Protein AF-A0A9N7YTJ3-F1 (afdb_monomer)

Nearest PDB structures (foldseek):
  5hy6-assembly1_A  TM=5.966E-01  e=3.364E+00  Spodoptera frugiperda
  4r03-assembly1_A  TM=5.836E-01  e=5.402E+00  Parabacteroides distasonis ATCC 8503
  7oyd-assembly1_t  TM=4.816E-01  e=3.364E+00  Oryctolagus cuniculus

InterPro domains:
  IPR052815 Programmed cell death 2-like regulator [PTHR46421] (5-137)

Mean predicted aligned error: 16.26 Å

Radius of gyration: 26.36 Å; Cα contacts (8 Å, |Δi|>4): 192; chains: 1; bounding box: 64×31×93 Å

Secondary structure (DSSP, 8-state):
---PPP-----S--SS---TTT----TT--EESS---PPTTPPP---B-TTT-PBPEEEEEEE-PPTT-SEEEEEEEEE-SSHHHHTSGGGEEEEEEEEE--TTS----------------TTTTTTTTT------------------------

Foldseek 3Di:
DDDDDPDFQDAQDDPDDDDCVVDPDALQDKDAHDAHHDDPPDDDDFDAQQPPRHTWTWGIKDFDDDPPDQKTKIKIKTFARPPVGRVDPSRIDIDIDIDGNDVPPDPPPPPPDPPDDDPDPPVVVPPCVPPPDPPPDDDDDDDDDDDPDDDDDD

pLDDT: mean 75.94, std 20.17, range [29.31, 97.69]

Structure (mmCIF, N/CA/C/O backbone):
data_AF-A0A9N7YTJ3-F1
#
_entry.id   AF-A0A9N7YTJ3-F1
#
loop_
_atom_site.group_PDB
_atom_site.id
_atom_site.type_symbol
_atom_site.label_atom_id
_atom_site.label_alt_id
_atom_site.label_comp_id
_atom_site.label_asym_id
_atom_site.label_entity_id
_atom_site.label_seq_id
_atom_site.pdbx_PDB_ins_code
_atom_site.Cartn_x
_atom_site.Cartn_y
_atom_site.Cartn_z
_atom_site.occupancy
_atom_site.B_iso_or_equiv
_atom_site.auth_seq_id
_atom_site.auth_comp_id
_atom_site.auth_asym_id
_atom_site.auth_atom_id
_atom_site.pdbx_PDB_model_num
ATOM 1 N N . MET A 1 1 ? -30.271 -9.635 26.686 1.00 44.81 1 MET A N 1
ATOM 2 C CA . MET A 1 1 ? -30.023 -8.608 25.654 1.00 44.81 1 MET A CA 1
ATOM 3 C C . MET A 1 1 ? -29.070 -9.209 24.641 1.00 44.81 1 MET A C 1
ATOM 5 O O . MET A 1 1 ? -28.019 -9.684 25.053 1.00 44.81 1 MET A O 1
ATOM 9 N N . ALA A 1 2 ? -29.457 -9.298 23.369 1.00 48.69 2 ALA A N 1
ATOM 10 C CA . ALA A 1 2 ? -28.556 -9.787 22.332 1.00 48.69 2 ALA A CA 1
ATOM 11 C C . ALA A 1 2 ? -27.466 -8.730 22.112 1.00 48.69 2 ALA A C 1
ATOM 13 O O . ALA A 1 2 ? -27.768 -7.604 21.727 1.00 48.69 2 ALA A O 1
ATOM 14 N N . SER A 1 3 ? -26.216 -9.070 22.428 1.00 59.47 3 SER A N 1
ATOM 15 C CA . SER A 1 3 ? -25.066 -8.249 22.057 1.00 59.47 3 SER A CA 1
ATOM 16 C C . SER A 1 3 ? -24.981 -8.255 20.535 1.00 59.47 3 SER A C 1
ATOM 18 O O . SER A 1 3 ? -24.718 -9.303 19.949 1.00 59.47 3 SER A O 1
ATOM 20 N N . SER A 1 4 ? -25.229 -7.118 19.885 1.00 67.88 4 SER A N 1
ATOM 21 C CA . SER A 1 4 ? -24.929 -6.968 18.462 1.00 67.88 4 SER A CA 1
ATOM 22 C C . SER A 1 4 ? -23.442 -7.249 18.252 1.00 67.88 4 SER A C 1
ATOM 24 O O . SER A 1 4 ? -22.611 -6.748 19.016 1.00 67.88 4 SER A O 1
ATOM 26 N N . ALA A 1 5 ? -23.103 -8.061 17.251 1.00 65.75 5 ALA A N 1
ATOM 27 C CA . ALA A 1 5 ? -21.712 -8.255 16.868 1.00 65.75 5 ALA A CA 1
ATOM 28 C C . ALA A 1 5 ? -21.092 -6.880 16.549 1.00 65.75 5 ALA A C 1
ATOM 30 O O . ALA A 1 5 ? -21.761 -6.052 15.924 1.00 65.75 5 ALA A O 1
ATOM 31 N N . PRO A 1 6 ? -19.865 -6.591 17.016 1.00 65.88 6 PRO A N 1
ATOM 32 C CA . PRO A 1 6 ? -19.213 -5.333 16.691 1.00 65.88 6 PRO A CA 1
ATOM 33 C C . PRO A 1 6 ? -19.042 -5.233 15.174 1.00 65.88 6 PRO A C 1
ATOM 35 O O . PRO A 1 6 ? -18.652 -6.203 14.529 1.00 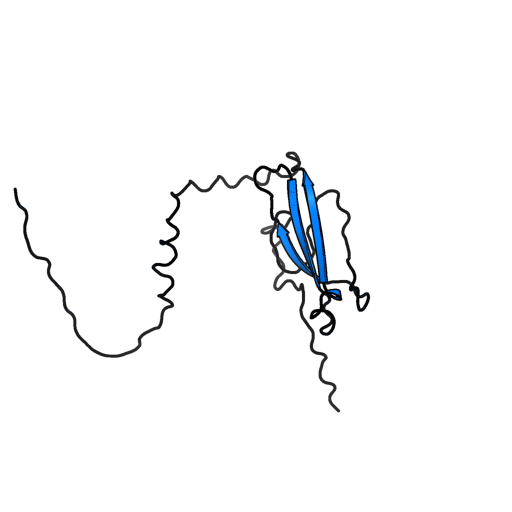65.88 6 PRO A O 1
ATOM 38 N N . ASP A 1 7 ? -19.338 -4.060 14.621 1.00 71.44 7 ASP A N 1
ATOM 39 C CA . ASP A 1 7 ? -19.188 -3.779 13.196 1.00 71.44 7 ASP A CA 1
ATOM 40 C C . ASP A 1 7 ? -17.697 -3.874 12.820 1.00 71.44 7 ASP A C 1
ATOM 42 O O . ASP A 1 7 ? -16.873 -3.057 13.254 1.00 71.44 7 ASP A O 1
ATOM 46 N N . VAL A 1 8 ? -17.320 -4.938 12.105 1.00 75.12 8 VAL A N 1
ATOM 47 C CA . VAL A 1 8 ? -15.922 -5.213 11.754 1.00 75.12 8 VAL A CA 1
ATOM 48 C C . VAL A 1 8 ? -15.585 -4.456 10.480 1.00 75.12 8 VAL A C 1
ATOM 50 O O . VAL A 1 8 ? -16.072 -4.759 9.397 1.00 75.12 8 VAL A O 1
ATOM 53 N N . THR A 1 9 ? -14.695 -3.476 10.598 1.00 81.19 9 THR A N 1
ATOM 54 C CA . THR A 1 9 ? -14.168 -2.751 9.443 1.00 81.19 9 THR A CA 1
ATOM 55 C C . THR A 1 9 ? -13.076 -3.586 8.768 1.00 81.19 9 THR A C 1
ATOM 57 O O . THR A 1 9 ? -11.987 -3.766 9.316 1.00 81.19 9 THR A O 1
ATOM 60 N N . LEU A 1 10 ? -13.375 -4.101 7.574 1.00 85.00 10 LEU A N 1
ATOM 61 C CA . LEU A 1 10 ? -12.452 -4.889 6.756 1.00 85.00 10 LEU A CA 1
ATOM 62 C C . LEU A 1 10 ? -11.520 -3.950 5.982 1.00 85.00 10 LEU A C 1
ATOM 64 O O . LEU A 1 10 ? -11.903 -3.354 4.981 1.00 85.00 10 LEU A O 1
ATOM 68 N N . VAL A 1 11 ? -10.293 -3.782 6.472 1.00 87.00 11 VAL A N 1
ATOM 69 C CA . VAL A 1 11 ? -9.277 -2.911 5.864 1.00 87.00 11 VAL A CA 1
ATOM 70 C C . VAL A 1 11 ? -8.010 -3.710 5.607 1.00 87.00 11 VAL A C 1
ATOM 72 O O . VAL A 1 11 ? -7.472 -4.343 6.517 1.00 87.00 11 VAL A O 1
ATOM 75 N N . GLY A 1 12 ? -7.515 -3.638 4.371 1.00 85.88 12 GLY A N 1
ATOM 76 C CA . GLY A 1 12 ? -6.277 -4.301 3.959 1.00 85.88 12 GLY A CA 1
ATOM 77 C C . GLY A 1 12 ? -6.388 -5.816 3.770 1.00 85.88 12 GLY A C 1
ATOM 78 O O . GLY A 1 12 ? -5.372 -6.504 3.700 1.00 85.88 12 GLY A O 1
ATOM 79 N N . VAL A 1 13 ? -7.610 -6.343 3.708 1.00 84.56 13 VAL A N 1
ATOM 80 C CA . VAL A 1 13 ? -7.868 -7.764 3.466 1.00 84.56 13 VAL A CA 1
ATOM 81 C C . VAL A 1 13 ? -7.631 -8.065 1.984 1.00 84.56 13 VAL A C 1
ATOM 83 O O . VAL A 1 13 ? -7.992 -7.261 1.129 1.00 84.56 13 VAL A O 1
ATOM 86 N N . CYS A 1 14 ? -6.987 -9.194 1.683 1.00 80.69 14 CYS A N 1
ATOM 87 C CA . CYS A 1 14 ? -6.971 -9.733 0.325 1.00 80.69 14 CYS A CA 1
ATOM 88 C C . CYS A 1 14 ? -8.264 -10.508 0.089 1.00 80.69 14 CYS A C 1
ATOM 90 O O . CYS A 1 14 ? -8.541 -11.449 0.831 1.00 80.69 14 CYS A O 1
ATOM 92 N N . ASP A 1 15 ? -9.009 -10.143 -0.952 1.00 77.00 15 ASP A N 1
ATOM 93 C CA . ASP A 1 15 ? -10.263 -10.822 -1.303 1.00 77.00 15 ASP A CA 1
ATOM 94 C C . ASP A 1 15 ? -10.032 -12.259 -1.799 1.00 77.00 15 ASP A C 1
ATOM 96 O O . ASP A 1 15 ? -10.880 -13.129 -1.618 1.00 77.00 15 ASP A O 1
ATOM 100 N N . ALA A 1 16 ? -8.868 -12.520 -2.400 1.00 80.19 16 ALA A N 1
ATOM 101 C CA . ALA A 1 16 ? -8.437 -13.843 -2.831 1.00 80.19 16 ALA A CA 1
ATOM 102 C C . ALA A 1 16 ? -6.915 -13.986 -2.702 1.00 80.19 16 ALA A C 1
ATOM 104 O O . ALA A 1 16 ? -6.167 -13.017 -2.860 1.00 80.19 16 ALA A O 1
ATOM 105 N N . GLU A 1 17 ? -6.458 -15.208 -2.433 1.00 78.06 17 GLU A N 1
ATOM 106 C CA . GLU A 1 17 ? -5.040 -15.544 -2.512 1.00 78.06 17 GLU A CA 1
ATOM 107 C C . GLU A 1 17 ? -4.617 -15.622 -3.984 1.00 78.06 17 GLU A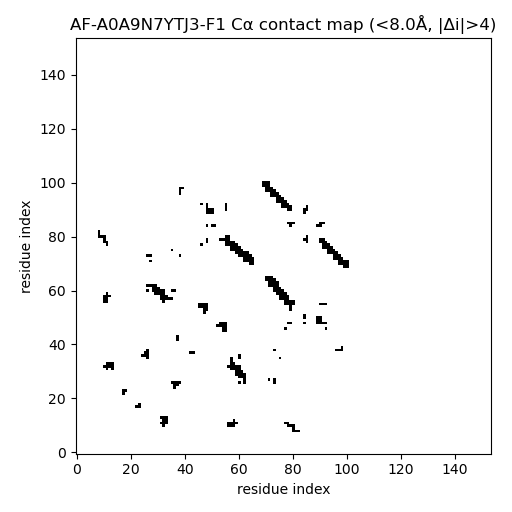 C 1
ATOM 109 O O . GLU A 1 17 ? -5.309 -16.207 -4.820 1.00 78.06 17 GLU A O 1
ATOM 114 N N . LEU A 1 18 ? -3.491 -14.989 -4.315 1.00 77.06 18 LEU A N 1
ATOM 115 C CA . LEU A 1 18 ? -2.914 -15.076 -5.651 1.00 77.06 18 LEU A CA 1
ATOM 116 C C . LEU A 1 18 ? -2.151 -16.393 -5.769 1.00 77.06 18 LEU A C 1
ATOM 118 O O . LEU A 1 18 ? -1.324 -16.695 -4.913 1.00 77.06 18 LEU A O 1
ATOM 122 N N . ASP A 1 19 ? -2.392 -17.135 -6.850 1.00 83.00 19 ASP A N 1
ATOM 123 C CA . ASP A 1 19 ? -1.590 -18.306 -7.206 1.00 83.00 19 ASP A CA 1
ATOM 124 C C . ASP A 1 19 ? -0.107 -17.891 -7.311 1.00 83.00 19 ASP A C 1
ATOM 126 O O . ASP A 1 19 ? 0.240 -17.108 -8.204 1.00 83.00 19 ASP A O 1
ATOM 130 N N . PRO A 1 20 ? 0.773 -18.377 -6.418 1.00 80.62 20 PRO A N 1
ATOM 131 C CA . PRO A 1 20 ? 2.161 -17.939 -6.361 1.00 80.62 20 PRO A CA 1
ATOM 132 C C . PRO A 1 20 ? 2.992 -18.430 -7.549 1.00 80.62 20 PRO A C 1
ATOM 134 O O . PRO A 1 20 ? 4.021 -17.821 -7.842 1.00 80.62 20 PRO A O 1
ATOM 137 N N . ASP A 1 21 ? 2.567 -19.476 -8.258 1.00 83.62 21 ASP A N 1
ATOM 138 C CA . ASP A 1 21 ? 3.270 -19.973 -9.443 1.00 83.62 21 ASP A CA 1
ATOM 139 C C . ASP A 1 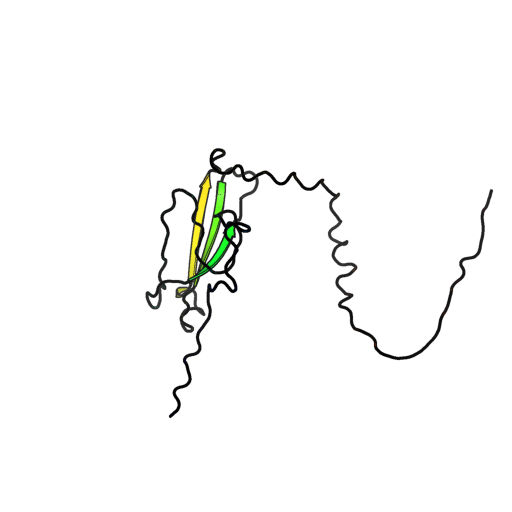21 ? 2.913 -19.146 -10.681 1.00 83.62 21 ASP A C 1
ATOM 141 O O . ASP A 1 21 ? 3.734 -18.959 -11.586 1.00 83.62 21 ASP A O 1
ATOM 145 N N . ARG A 1 22 ? 1.700 -18.586 -10.703 1.00 81.94 22 ARG A N 1
ATOM 146 C CA . ARG A 1 22 ? 1.181 -17.811 -11.835 1.00 81.94 22 ARG A CA 1
ATOM 147 C C . ARG A 1 22 ? 1.327 -16.298 -11.670 1.00 81.94 22 ARG A C 1
ATOM 149 O O . ARG A 1 22 ? 1.537 -15.587 -12.654 1.00 81.94 22 ARG A O 1
ATOM 156 N N . HIS A 1 23 ? 1.219 -15.797 -10.443 1.00 81.06 23 HIS A N 1
ATOM 157 C CA . HIS A 1 23 ? 1.111 -14.375 -10.121 1.00 81.06 23 HIS A CA 1
ATOM 158 C C . HIS A 1 23 ? 1.991 -14.008 -8.917 1.00 81.06 23 HIS A C 1
ATOM 160 O O . HIS A 1 23 ? 1.515 -13.778 -7.808 1.00 81.06 23 HIS A O 1
ATOM 166 N N . ARG A 1 24 ? 3.305 -13.898 -9.147 1.00 84.75 24 ARG A N 1
ATOM 167 C CA . ARG A 1 24 ? 4.259 -13.426 -8.129 1.00 84.75 24 ARG A CA 1
ATOM 168 C C . ARG A 1 24 ? 4.244 -11.903 -8.029 1.00 84.75 24 ARG A C 1
ATOM 170 O O . ARG A 1 24 ? 4.700 -11.227 -8.952 1.00 84.75 24 ARG A O 1
ATOM 177 N N . SER A 1 25 ? 3.775 -11.366 -6.901 1.00 89.50 25 SER A N 1
ATOM 178 C CA . SER A 1 25 ? 3.931 -9.941 -6.598 1.00 89.50 25 SER A CA 1
ATOM 179 C C . SER A 1 25 ? 5.369 -9.606 -6.199 1.00 89.50 25 SER A C 1
ATOM 181 O O . SER A 1 25 ? 6.116 -10.435 -5.677 1.00 89.50 25 SER A O 1
ATOM 183 N N . SER A 1 26 ? 5.761 -8.367 -6.457 1.00 92.12 26 SER A N 1
ATOM 184 C CA . SER A 1 26 ? 7.029 -7.781 -6.025 1.00 92.12 26 SER A CA 1
ATOM 185 C C . SER A 1 26 ? 6.825 -6.299 -5.715 1.00 92.12 26 SER A C 1
ATOM 187 O O . SER A 1 26 ? 5.745 -5.757 -5.945 1.00 92.12 26 SER A O 1
ATOM 189 N N . TYR A 1 27 ? 7.872 -5.603 -5.267 1.00 91.94 27 TYR A N 1
ATOM 190 C CA . TYR A 1 27 ? 7.809 -4.158 -5.005 1.00 91.94 27 TYR A CA 1
ATOM 191 C C . TYR A 1 27 ? 7.459 -3.307 -6.245 1.00 91.94 27 TYR A C 1
ATOM 193 O O . TYR A 1 27 ? 7.137 -2.127 -6.100 1.00 91.94 27 TYR A O 1
ATOM 201 N N . LEU A 1 28 ? 7.519 -3.898 -7.448 1.00 92.56 28 LEU A N 1
ATOM 202 C CA . LEU A 1 28 ? 7.094 -3.301 -8.719 1.00 92.56 28 LEU A CA 1
ATOM 203 C C . LEU A 1 28 ? 5.595 -3.480 -9.014 1.00 92.56 28 LEU A C 1
ATOM 205 O O . LEU A 1 28 ? 5.084 -2.957 -10.000 1.00 92.56 28 LEU A O 1
ATOM 209 N N . THR A 1 29 ? 4.888 -4.265 -8.204 1.00 92.88 29 THR A N 1
ATOM 210 C CA . THR A 1 29 ? 3.477 -4.597 -8.416 1.00 92.88 29 THR A CA 1
ATOM 211 C C . THR A 1 29 ? 2.587 -3.600 -7.684 1.00 92.88 29 THR A C 1
ATOM 213 O O . THR A 1 29 ? 2.778 -3.352 -6.494 1.00 92.88 29 THR A O 1
ATOM 216 N N . ASN A 1 30 ? 1.581 -3.062 -8.372 1.00 94.62 30 ASN A N 1
ATOM 217 C CA . ASN A 1 30 ? 0.494 -2.327 -7.728 1.00 94.62 30 ASN A CA 1
ATOM 218 C C . ASN A 1 30 ? -0.508 -3.327 -7.149 1.00 94.62 30 ASN A C 1
ATOM 220 O O . ASN A 1 30 ? -0.961 -4.210 -7.877 1.00 94.62 30 ASN A O 1
ATOM 224 N N . LYS A 1 31 ? -0.861 -3.203 -5.866 1.00 92.12 31 LYS A N 1
ATOM 225 C CA . LYS A 1 31 ? -1.839 -4.101 -5.232 1.00 92.12 31 LYS A CA 1
ATOM 226 C C . LYS A 1 31 ? -2.577 -3.451 -4.071 1.00 92.12 31 LYS A C 1
ATOM 228 O O . LYS A 1 31 ? -2.042 -2.564 -3.411 1.00 92.12 31 LYS A O 1
ATOM 233 N N . VAL A 1 32 ? -3.786 -3.938 -3.810 1.00 93.25 32 VAL A N 1
ATOM 234 C CA . VAL A 1 32 ? -4.630 -3.549 -2.674 1.00 93.25 32 VAL A CA 1
ATOM 235 C C . VAL A 1 32 ? -4.630 -4.686 -1.654 1.00 93.25 32 VAL A C 1
ATOM 237 O O . VAL A 1 32 ? -4.717 -5.855 -2.020 1.00 93.25 32 VAL A O 1
ATOM 240 N N . GLY A 1 33 ? -4.512 -4.334 -0.379 1.00 92.50 33 GLY A N 1
ATOM 241 C CA . GLY A 1 33 ? -4.495 -5.276 0.731 1.00 92.50 33 GLY A CA 1
ATOM 242 C C . GLY A 1 33 ? -3.231 -6.130 0.824 1.00 92.50 33 GLY A C 1
ATOM 243 O O . GLY A 1 33 ? -2.195 -5.852 0.207 1.00 92.50 33 GLY A O 1
ATOM 244 N N . GLY A 1 34 ? -3.320 -7.164 1.656 1.00 91.19 34 GLY A N 1
ATOM 245 C CA . GLY A 1 34 ? -2.288 -8.187 1.805 1.00 91.19 34 GLY A CA 1
ATOM 246 C C . GLY A 1 34 ? -1.022 -7.697 2.487 1.00 91.19 34 GLY A C 1
ATOM 247 O O . GLY A 1 34 ? -1.005 -6.671 3.159 1.00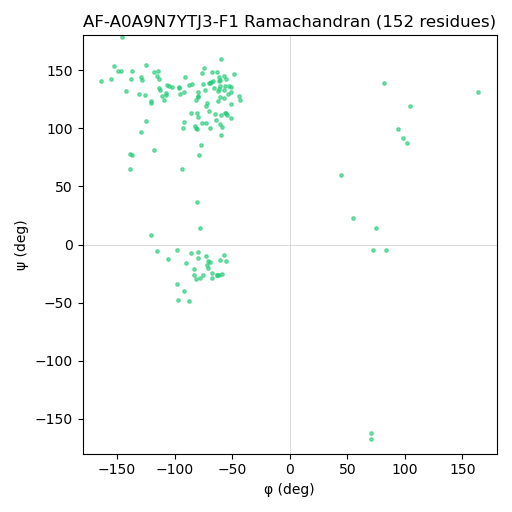 91.19 34 GLY A O 1
ATOM 248 N N . GLN A 1 35 ? 0.062 -8.451 2.320 1.00 91.81 35 GLN A N 1
ATOM 249 C CA . GLN A 1 35 ? 1.370 -8.076 2.858 1.00 91.81 35 GLN A CA 1
ATOM 250 C C . GLN A 1 35 ? 2.132 -7.181 1.869 1.00 91.81 35 GLN A C 1
ATOM 252 O O . GLN A 1 35 ? 2.125 -7.480 0.676 1.00 91.81 35 GLN A O 1
ATOM 257 N N . PRO A 1 36 ? 2.801 -6.106 2.318 1.00 93.50 36 PRO A N 1
ATOM 258 C CA . PRO A 1 36 ? 3.617 -5.256 1.450 1.00 93.50 36 PRO A CA 1
ATOM 259 C C . PRO A 1 36 ? 4.849 -6.000 0.914 1.00 93.50 36 PRO A C 1
ATOM 261 O O . PRO A 1 36 ? 5.516 -6.727 1.651 1.00 93.50 36 PRO A O 1
ATOM 264 N N . ASP A 1 37 ? 5.189 -5.765 -0.354 1.00 93.44 37 ASP A N 1
ATOM 265 C CA . ASP A 1 37 ? 6.452 -6.191 -0.956 1.00 93.44 37 ASP A CA 1
ATOM 266 C C . ASP A 1 37 ? 7.482 -5.062 -0.806 1.00 93.44 37 ASP A C 1
ATOM 268 O O . ASP A 1 37 ? 7.427 -4.038 -1.491 1.00 93.44 37 ASP A O 1
ATOM 272 N N . TRP A 1 38 ? 8.431 -5.229 0.109 1.00 92.94 38 TRP A N 1
ATOM 273 C CA . TRP A 1 38 ? 9.446 -4.212 0.377 1.00 92.94 38 TRP A CA 1
ATOM 274 C C . TRP A 1 38 ? 10.523 -4.173 -0.709 1.00 92.94 38 TRP A C 1
ATOM 276 O O . TRP A 1 38 ? 10.896 -5.205 -1.272 1.00 92.94 38 TRP A O 1
ATOM 286 N N . LEU A 1 39 ? 11.067 -2.979 -0.977 1.00 90.25 39 LEU A N 1
ATOM 287 C CA . LEU A 1 39 ? 12.257 -2.868 -1.821 1.00 90.25 39 LEU A CA 1
ATOM 288 C C . LEU A 1 39 ? 13.433 -3.625 -1.174 1.00 90.25 39 LEU A C 1
ATOM 290 O O . LEU A 1 39 ? 13.587 -3.581 0.052 1.00 90.25 39 LEU A O 1
ATOM 294 N N . PRO A 1 40 ? 14.303 -4.262 -1.979 1.00 88.38 40 PRO A N 1
ATOM 295 C CA . PRO A 1 40 ? 15.511 -4.902 -1.480 1.00 88.38 40 PRO A CA 1
ATOM 296 C C . PRO A 1 40 ? 16.357 -3.940 -0.637 1.00 88.38 40 PRO A C 1
ATOM 298 O O . PRO A 1 40 ? 16.554 -2.784 -1.005 1.00 88.38 40 PRO A O 1
ATOM 301 N N . GLY A 1 41 ? 16.866 -4.427 0.495 1.00 85.50 41 GLY A N 1
ATOM 302 C CA . GLY A 1 41 ? 17.686 -3.633 1.416 1.00 85.50 41 GLY A CA 1
ATOM 303 C C . GLY A 1 41 ? 16.897 -2.779 2.415 1.00 85.50 41 GLY A C 1
ATOM 304 O O . GLY A 1 41 ? 17.508 -2.198 3.309 1.00 85.50 41 GLY A O 1
ATOM 305 N N . ILE A 1 42 ? 15.564 -2.731 2.321 1.00 85.50 42 ILE A N 1
ATOM 306 C CA . ILE A 1 42 ? 14.708 -2.111 3.339 1.00 85.50 42 ILE A CA 1
ATOM 307 C C . ILE A 1 42 ? 14.208 -3.195 4.295 1.00 85.50 42 ILE A C 1
ATOM 309 O O . ILE A 1 42 ? 13.686 -4.225 3.868 1.00 85.50 42 ILE A O 1
ATOM 313 N N . SER A 1 43 ? 14.353 -2.965 5.601 1.00 87.31 43 SER A N 1
ATOM 314 C CA . SER A 1 43 ? 13.767 -3.848 6.606 1.00 87.31 43 SER A CA 1
ATOM 315 C C . SER A 1 43 ? 12.237 -3.719 6.607 1.00 87.31 43 SER A C 1
ATOM 317 O O . SER A 1 43 ? 11.720 -2.603 6.517 1.00 87.31 43 SER A O 1
ATOM 319 N N . PRO A 1 44 ? 11.488 -4.831 6.729 1.00 88.81 44 PRO A N 1
ATOM 320 C CA . PRO A 1 44 ? 10.040 -4.774 6.865 1.00 88.81 44 PRO A CA 1
ATOM 321 C C . PRO A 1 44 ? 9.609 -3.859 8.015 1.00 88.81 44 PRO A C 1
ATOM 323 O O . PRO A 1 44 ? 10.088 -3.991 9.143 1.00 88.81 44 PRO A O 1
ATOM 326 N N . LEU A 1 45 ? 8.686 -2.940 7.732 1.00 90.62 45 LEU A N 1
ATOM 327 C CA . LEU A 1 45 ? 8.163 -1.990 8.712 1.00 90.62 45 LEU A CA 1
ATOM 328 C C . LEU A 1 45 ? 6.755 -2.397 9.150 1.00 90.62 45 LEU A C 1
ATOM 330 O O . LEU A 1 45 ? 5.905 -2.728 8.328 1.00 90.62 45 LEU A O 1
ATOM 334 N N . CYS A 1 46 ? 6.492 -2.314 10.455 1.00 91.62 46 CYS A N 1
ATOM 335 C CA . CYS A 1 46 ? 5.171 -2.547 11.041 1.00 91.62 46 CYS A CA 1
ATOM 336 C C . CYS A 1 46 ? 4.682 -1.260 11.726 1.00 91.62 46 CYS A C 1
ATOM 338 O O . CYS A 1 46 ? 4.886 -1.075 12.932 1.00 91.62 46 CYS A O 1
ATOM 340 N N . PRO A 1 47 ? 4.119 -0.306 10.960 1.00 95.44 47 PRO A N 1
ATOM 341 C CA . PRO A 1 47 ? 3.687 0.966 11.513 1.00 95.44 47 PRO A CA 1
ATOM 342 C C . PRO A 1 47 ? 2.502 0.776 12.467 1.00 95.44 47 PRO A C 1
ATOM 344 O O . PRO A 1 47 ? 1.656 -0.103 12.291 1.00 95.44 47 PRO A O 1
ATOM 347 N N . ARG A 1 48 ? 2.434 1.635 13.487 1.00 97.19 48 ARG A N 1
ATOM 348 C CA . ARG A 1 48 ? 1.391 1.614 14.520 1.00 97.19 48 ARG A CA 1
ATOM 349 C C . ARG A 1 48 ? 0.521 2.863 14.462 1.00 97.19 48 ARG A C 1
ATOM 351 O O . ARG A 1 48 ? 0.983 3.948 14.099 1.00 97.19 48 ARG A O 1
ATOM 358 N N . CYS A 1 49 ? -0.741 2.709 14.844 1.00 97.31 49 CYS A N 1
ATOM 359 C CA . CYS A 1 49 ? -1.694 3.806 14.948 1.00 97.31 49 CYS A CA 1
ATOM 360 C C . CYS A 1 49 ? -1.235 4.832 15.993 1.00 97.31 49 CYS A C 1
ATOM 362 O O . CYS A 1 49 ? -0.931 4.460 17.124 1.00 97.31 49 CYS A O 1
ATOM 364 N N . ALA A 1 50 ? -1.260 6.129 15.653 1.00 97.25 50 ALA A N 1
ATOM 365 C CA . ALA A 1 50 ? -0.940 7.188 16.625 1.00 97.25 50 ALA A CA 1
ATOM 366 C C . ALA A 1 50 ? -1.990 7.312 17.735 1.00 97.25 50 ALA A C 1
ATOM 368 O O . ALA A 1 50 ? -1.683 7.833 18.800 1.00 97.25 50 ALA A O 1
ATOM 369 N N . ARG A 1 51 ? -3.228 6.881 17.472 1.00 96.06 51 ARG A N 1
ATOM 370 C CA . ARG A 1 51 ? -4.344 7.043 18.404 1.00 96.06 51 ARG A CA 1
ATOM 371 C C . ARG A 1 51 ? -4.452 5.890 19.397 1.00 96.06 51 ARG A C 1
ATOM 373 O O . ARG A 1 51 ? -4.611 6.136 20.583 1.00 96.06 51 ARG A O 1
ATOM 380 N N . CYS A 1 52 ? -4.405 4.646 18.918 1.00 95.94 52 CYS A N 1
ATOM 381 C CA . CYS A 1 52 ? -4.633 3.460 19.752 1.00 95.94 52 CYS A CA 1
ATOM 382 C C . CYS A 1 52 ? -3.411 2.538 19.899 1.00 95.94 52 CYS A C 1
ATOM 384 O O . CYS A 1 52 ? -3.492 1.550 20.618 1.00 95.94 52 CYS A O 1
ATOM 386 N N . GLY A 1 53 ? -2.299 2.799 19.200 1.00 96.75 53 GLY A N 1
ATOM 387 C CA . GLY A 1 53 ? -1.086 1.967 19.256 1.00 96.75 53 GLY A CA 1
ATOM 388 C C . GLY A 1 53 ? -1.176 0.602 18.552 1.00 96.75 53 GLY A C 1
ATOM 389 O O . GLY A 1 53 ? -0.165 -0.106 18.451 1.00 96.75 53 GLY A O 1
ATOM 390 N N . ALA A 1 54 ? -2.350 0.231 18.033 1.00 95.56 54 ALA A N 1
ATOM 391 C CA . ALA A 1 54 ? -2.544 -1.016 17.300 1.00 95.56 54 ALA A CA 1
ATOM 392 C C . ALA A 1 54 ? -1.696 -1.055 16.009 1.00 95.56 54 ALA A C 1
ATOM 394 O O . ALA A 1 54 ? -1.457 0.003 15.410 1.00 95.56 54 ALA A O 1
ATOM 395 N N . PRO A 1 55 ? -1.244 -2.246 15.567 1.00 95.00 55 PRO A N 1
ATOM 396 C CA . PRO A 1 55 ? -0.649 -2.418 14.244 1.00 95.00 55 PRO A CA 1
ATOM 397 C C . PRO A 1 55 ? -1.602 -1.934 13.149 1.00 95.00 55 PRO A C 1
ATOM 399 O O . PRO A 1 55 ? -2.818 -2.109 13.254 1.00 95.00 55 PRO A O 1
ATOM 402 N N . LEU A 1 56 ? -1.053 -1.309 12.112 1.00 95.94 56 LEU A N 1
ATOM 403 C CA . LEU A 1 56 ? -1.834 -0.881 10.957 1.00 95.94 56 LEU A CA 1
ATOM 404 C C . LEU A 1 56 ? -1.868 -1.975 9.887 1.00 95.94 56 LEU A C 1
ATOM 406 O O . LEU A 1 56 ? -0.865 -2.647 9.648 1.00 95.94 56 LEU A O 1
ATOM 410 N N . SER A 1 57 ? -3.003 -2.094 9.205 1.00 95.38 57 SER A N 1
ATOM 411 C CA . SER A 1 57 ? -3.170 -2.982 8.056 1.00 95.38 57 SER A CA 1
ATOM 412 C C . SER A 1 57 ? -2.687 -2.293 6.784 1.00 95.38 57 SER A C 1
ATOM 414 O O . SER A 1 57 ? -2.951 -1.107 6.581 1.00 95.38 57 SER A O 1
ATOM 416 N N . HIS A 1 58 ? -1.986 -3.027 5.923 1.00 95.94 58 HIS A N 1
ATOM 417 C CA . HIS A 1 58 ? -1.559 -2.533 4.617 1.00 95.94 58 HIS A CA 1
ATOM 418 C C . HIS A 1 58 ? -2.766 -2.424 3.681 1.00 95.94 58 HIS A C 1
ATOM 420 O O . HIS A 1 58 ? -3.474 -3.398 3.454 1.00 95.94 58 HIS A O 1
ATOM 426 N N . VAL A 1 59 ? -3.018 -1.226 3.165 1.00 95.94 59 VAL A N 1
ATOM 427 C CA . VAL A 1 59 ? -4.186 -0.916 2.332 1.00 95.94 59 VAL A CA 1
ATOM 428 C C . VAL A 1 59 ? -3.833 -0.983 0.862 1.00 95.94 59 VAL A C 1
ATOM 430 O O . VAL A 1 59 ? -4.571 -1.578 0.089 1.00 95.94 59 VAL A O 1
ATOM 433 N N . VAL A 1 60 ? -2.730 -0.360 0.459 1.00 96.00 60 VAL A N 1
ATOM 434 C CA . VAL A 1 60 ? -2.333 -0.327 -0.947 1.00 96.00 60 VAL A CA 1
ATOM 435 C C . VAL A 1 60 ? -0.832 -0.131 -1.078 1.00 96.00 60 VAL A C 1
ATOM 437 O O . VAL A 1 60 ? -0.218 0.638 -0.335 1.00 96.00 60 VAL A O 1
ATOM 440 N N . GLN A 1 61 ? -0.277 -0.815 -2.068 1.00 96.06 61 GLN A N 1
ATOM 441 C CA . GLN A 1 61 ? 1.064 -0.636 -2.586 1.00 96.06 61 GLN A CA 1
ATOM 442 C C . GLN A 1 61 ? 0.967 -0.050 -3.990 1.00 96.06 61 GLN A C 1
ATOM 444 O O . GLN A 1 61 ? 0.275 -0.598 -4.850 1.00 96.06 61 GLN A O 1
ATOM 449 N N . VAL A 1 62 ? 1.686 1.047 -4.217 1.00 97.31 62 VAL A N 1
ATOM 450 C CA . VAL A 1 62 ? 1.757 1.734 -5.506 1.00 97.31 62 VAL A CA 1
ATOM 451 C C . VAL A 1 62 ? 3.215 1.859 -5.924 1.00 97.31 62 VAL A C 1
ATOM 453 O O . VAL A 1 62 ? 3.955 2.687 -5.388 1.00 97.31 62 VAL A O 1
ATOM 456 N N . TYR A 1 63 ? 3.621 1.062 -6.902 1.00 96.38 63 TYR A N 1
ATOM 457 C CA . TYR A 1 63 ? 4.823 1.303 -7.678 1.00 96.38 63 TYR A CA 1
ATOM 458 C C . TYR A 1 63 ? 4.585 2.485 -8.620 1.00 96.38 63 TYR A C 1
ATOM 460 O O . TYR A 1 63 ? 3.696 2.485 -9.470 1.00 96.38 63 TYR A O 1
ATOM 468 N N . CYS A 1 64 ? 5.379 3.530 -8.438 1.00 94.81 64 CYS A N 1
ATOM 469 C CA . CYS A 1 64 ? 5.244 4.781 -9.163 1.00 94.81 64 CYS A CA 1
ATOM 470 C C . CYS A 1 64 ? 6.640 5.281 -9.540 1.00 94.81 64 CYS A C 1
ATOM 472 O O . CYS A 1 64 ? 7.153 6.168 -8.865 1.00 94.81 64 CYS A O 1
ATOM 474 N N . PRO A 1 65 ? 7.301 4.743 -10.575 1.00 91.94 65 PRO A N 1
ATOM 475 C CA . PRO A 1 65 ? 8.621 5.222 -10.977 1.00 91.94 65 PRO A CA 1
ATOM 476 C C . PRO A 1 65 ? 8.599 6.707 -11.366 1.00 91.94 65 PRO A C 1
ATOM 478 O O . PRO A 1 65 ? 7.548 7.288 -11.643 1.00 91.94 65 PRO A O 1
ATOM 481 N N . LEU A 1 66 ? 9.772 7.336 -11.332 1.00 87.56 66 LEU 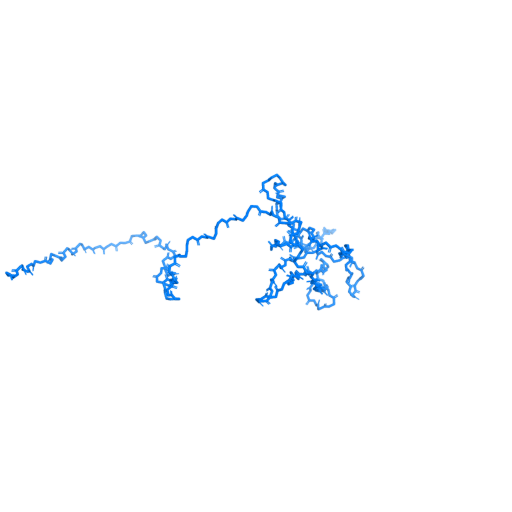A N 1
ATOM 482 C CA . LEU A 1 66 ? 9.974 8.686 -11.850 1.00 87.56 66 LEU A CA 1
ATOM 483 C C . LEU A 1 66 ? 10.516 8.601 -13.274 1.00 87.56 66 LEU A C 1
ATOM 485 O O . LEU A 1 66 ? 11.445 7.841 -13.538 1.00 87.56 66 LEU A O 1
ATOM 489 N N . GLU A 1 67 ? 9.956 9.404 -14.173 1.00 88.88 67 GLU A N 1
ATOM 490 C CA . GLU A 1 67 ? 10.467 9.521 -15.535 1.00 88.88 67 GLU A CA 1
ATOM 491 C C . GLU A 1 67 ? 11.918 10.024 -15.522 1.00 88.88 67 GLU A C 1
ATOM 493 O O . GLU A 1 67 ? 12.294 10.844 -14.681 1.00 88.88 67 GLU A O 1
ATOM 498 N N . ALA A 1 68 ? 12.744 9.480 -16.420 1.00 88.75 68 ALA A N 1
ATOM 499 C CA . ALA A 1 68 ? 14.176 9.778 -16.520 1.00 88.75 68 ALA A CA 1
ATOM 500 C C . ALA A 1 68 ? 14.979 9.576 -15.213 1.00 88.75 68 ALA A C 1
ATOM 502 O O . ALA A 1 68 ? 16.058 10.146 -15.044 1.00 88.75 68 ALA A O 1
ATOM 503 N N . SER A 1 69 ? 14.481 8.753 -14.286 1.00 90.00 69 SER A N 1
ATOM 504 C CA . SER A 1 69 ? 15.157 8.444 -13.029 1.00 90.00 69 SER A CA 1
ATOM 505 C C . SER A 1 69 ? 15.574 6.976 -12.979 1.00 90.00 69 SER A C 1
ATOM 507 O O . SER A 1 69 ? 14.744 6.109 -13.243 1.00 90.00 69 SER A O 1
ATOM 509 N N . PRO A 1 70 ? 16.807 6.657 -12.549 1.00 89.56 70 PRO A N 1
ATOM 510 C CA . PRO A 1 70 ? 17.226 5.275 -12.332 1.00 89.56 70 PRO A CA 1
ATOM 511 C C . PRO A 1 70 ? 16.689 4.703 -11.011 1.00 89.56 70 PRO A C 1
ATOM 513 O O . PRO A 1 70 ? 17.213 3.710 -10.523 1.00 89.56 70 PRO A O 1
ATOM 516 N N . TYR A 1 71 ? 15.720 5.353 -10.362 1.00 90.75 71 TYR A N 1
ATOM 517 C CA . TYR A 1 71 ? 15.208 4.937 -9.062 1.00 90.75 71 TYR A CA 1
ATOM 518 C C . TYR A 1 71 ? 13.809 4.333 -9.178 1.00 90.75 71 TYR A C 1
ATOM 520 O O . TYR A 1 71 ? 12.870 4.974 -9.655 1.00 90.75 71 TYR A O 1
ATOM 528 N N . HIS A 1 72 ? 13.638 3.145 -8.605 1.00 92.81 72 HIS A N 1
ATOM 529 C CA . HIS A 1 72 ? 12.323 2.642 -8.244 1.00 92.81 72 HIS A CA 1
ATOM 530 C C . HIS A 1 72 ? 11.779 3.441 -7.065 1.00 92.81 72 HIS A C 1
ATOM 532 O O . HIS A 1 72 ? 12.499 3.735 -6.108 1.00 92.81 72 HIS A O 1
ATOM 538 N N . ARG A 1 73 ? 10.487 3.758 -7.119 1.00 93.75 73 ARG A N 1
ATOM 539 C CA . ARG A 1 73 ? 9.756 4.412 -6.037 1.00 93.75 73 ARG A CA 1
ATOM 540 C C . ARG A 1 73 ? 8.467 3.647 -5.793 1.00 93.75 73 ARG A C 1
ATOM 542 O O . ARG A 1 73 ? 7.703 3.430 -6.733 1.00 93.75 73 ARG A O 1
ATOM 549 N N . SER A 1 74 ? 8.223 3.310 -4.533 1.00 94.62 74 SER A N 1
ATOM 550 C CA . SER A 1 74 ? 6.977 2.680 -4.107 1.00 94.62 74 SER A CA 1
ATOM 551 C C . SER A 1 74 ? 6.379 3.433 -2.921 1.00 94.62 74 SER A C 1
ATOM 553 O O . SER A 1 74 ? 7.087 3.983 -2.071 1.00 94.62 74 SER A O 1
ATOM 555 N N . LEU A 1 75 ? 5.052 3.501 -2.895 1.00 96.56 75 LEU A N 1
ATOM 556 C CA . LEU A 1 75 ? 4.268 4.038 -1.790 1.00 96.56 75 LEU A CA 1
ATOM 557 C C . LEU A 1 75 ? 3.483 2.896 -1.159 1.00 96.56 75 LEU A C 1
ATOM 559 O O . LEU A 1 75 ? 2.831 2.135 -1.868 1.00 96.56 75 LEU A O 1
ATOM 563 N N . HIS A 1 76 ? 3.520 2.808 0.164 1.00 96.75 76 HIS A N 1
ATOM 564 C CA . HIS A 1 76 ? 2.725 1.861 0.936 1.00 96.75 76 HIS A CA 1
ATOM 565 C C . HIS A 1 76 ? 1.831 2.638 1.893 1.00 96.75 76 HIS A C 1
ATOM 567 O O . HIS A 1 76 ? 2.317 3.423 2.714 1.00 96.75 76 HIS A O 1
ATOM 573 N N . LEU A 1 77 ? 0.524 2.434 1.785 1.00 97.31 77 LEU A N 1
ATOM 574 C CA . LEU A 1 77 ? -0.463 3.059 2.655 1.00 97.31 77 LEU A CA 1
ATOM 575 C C . LEU A 1 77 ? -0.926 2.038 3.686 1.00 97.31 77 LEU A C 1
ATOM 577 O O . LEU A 1 77 ? -1.230 0.895 3.354 1.00 97.31 77 LEU A O 1
ATOM 581 N N . PHE A 1 78 ? -1.016 2.478 4.932 1.00 97.31 78 PHE A N 1
ATOM 582 C CA . PHE A 1 78 ? -1.454 1.676 6.060 1.00 97.31 78 PHE A CA 1
ATOM 583 C C . PHE A 1 78 ? -2.566 2.396 6.809 1.00 97.31 78 PHE A C 1
ATOM 585 O O . PHE A 1 78 ? -2.488 3.611 7.010 1.00 97.31 78 PHE A O 1
ATOM 592 N N . ALA A 1 79 ? -3.561 1.645 7.272 1.00 96.81 79 ALA A N 1
ATOM 593 C CA . ALA A 1 79 ? -4.694 2.179 8.012 1.00 96.81 79 ALA A CA 1
ATOM 594 C C . ALA A 1 79 ? -5.055 1.308 9.215 1.00 96.81 79 ALA A C 1
ATOM 596 O O . ALA A 1 79 ? -4.864 0.093 9.233 1.00 96.81 79 ALA A O 1
ATOM 597 N N . CYS A 1 80 ? -5.574 1.955 10.252 1.00 95.94 80 CYS A N 1
ATOM 598 C CA . CYS A 1 80 ? -6.013 1.292 11.466 1.00 95.94 80 CYS A CA 1
ATOM 599 C C . CYS A 1 80 ? -7.397 0.676 11.223 1.00 95.94 80 CYS A C 1
ATOM 601 O O . CYS A 1 80 ? -8.304 1.427 10.864 1.00 95.94 80 CYS A O 1
ATOM 603 N N . PRO A 1 81 ? -7.610 -0.626 11.486 1.00 92.56 81 PRO A N 1
ATOM 604 C CA . PRO A 1 81 ? -8.917 -1.260 11.291 1.00 92.56 81 PRO A CA 1
ATOM 605 C C . PRO A 1 81 ? -9.969 -0.779 12.304 1.00 92.56 81 PRO A C 1
ATOM 607 O O . PRO A 1 81 ? -11.160 -0.967 12.106 1.00 92.56 81 PRO A O 1
ATOM 610 N N . GLY A 1 82 ? -9.559 -0.126 13.398 1.00 92.31 82 GLY A N 1
ATOM 611 C CA . GLY A 1 82 ? -10.495 0.452 14.362 1.00 92.31 82 GLY A CA 1
ATOM 612 C C . GLY A 1 82 ? -11.375 1.549 13.730 1.00 92.31 82 GLY A C 1
ATOM 613 O O . GLY A 1 82 ? -10.818 2.555 13.280 1.00 92.31 82 GLY A O 1
ATOM 614 N N . PRO A 1 83 ? -12.721 1.453 13.773 1.00 88.50 83 PRO A N 1
ATOM 615 C CA . PRO A 1 83 ? -13.638 2.358 13.060 1.00 88.50 83 PRO A CA 1
ATOM 616 C C . PRO A 1 83 ? -13.560 3.820 13.523 1.00 88.50 83 PRO A C 1
ATOM 618 O O . PRO A 1 83 ? -13.852 4.750 12.769 1.00 88.50 83 PRO A O 1
ATOM 621 N N . ALA A 1 84 ? -13.160 4.057 14.773 1.00 90.00 84 ALA A N 1
ATOM 622 C CA . ALA A 1 84 ? -12.908 5.405 15.277 1.00 90.00 84 ALA A CA 1
ATOM 623 C C . ALA A 1 84 ? -11.580 5.986 14.753 1.00 90.00 84 ALA A C 1
ATOM 625 O O . ALA A 1 84 ? -11.420 7.202 14.676 1.00 90.00 84 ALA A O 1
ATOM 626 N N . CYS A 1 85 ? -10.610 5.135 14.416 1.00 94.12 85 CYS A N 1
ATOM 627 C CA . CYS A 1 85 ? -9.272 5.540 13.993 1.00 94.12 85 CYS A CA 1
ATOM 628 C C . CYS A 1 85 ? -9.174 5.697 12.474 1.00 94.12 85 CYS A C 1
ATOM 630 O O . CYS A 1 85 ? -8.563 6.660 12.021 1.00 94.12 85 CYS A O 1
ATOM 632 N N . SER A 1 86 ? -9.794 4.798 11.702 1.00 89.75 86 SER A N 1
ATOM 633 C CA . SER A 1 86 ? -9.758 4.796 10.230 1.00 89.75 86 SER A CA 1
ATOM 634 C C . SER A 1 86 ? -10.299 6.084 9.604 1.00 89.75 86 SER A C 1
ATOM 636 O O . SER A 1 86 ? -9.885 6.460 8.514 1.00 89.75 86 SER A O 1
ATOM 638 N N . ARG A 1 87 ? -11.182 6.802 10.302 1.00 88.88 87 ARG A N 1
ATOM 639 C CA . ARG A 1 87 ? -11.771 8.065 9.829 1.00 88.88 87 ARG A CA 1
ATOM 640 C C . ARG A 1 87 ? -10.864 9.289 9.995 1.00 88.88 87 ARG A C 1
ATOM 642 O O . ARG A 1 87 ? -11.193 10.348 9.476 1.00 88.88 87 ARG A O 1
ATOM 649 N N . GLY A 1 88 ? -9.764 9.182 10.742 1.00 91.75 88 GLY A N 1
ATOM 650 C CA . GLY A 1 88 ? -8.900 10.319 11.070 1.00 91.75 88 GLY A CA 1
ATOM 651 C C . GLY A 1 88 ? -7.437 10.093 10.685 1.00 91.75 88 GLY A C 1
ATOM 652 O O . GLY A 1 88 ? -6.971 8.956 10.690 1.00 91.75 88 GLY A O 1
ATOM 653 N N . PRO A 1 89 ? -6.656 11.161 10.441 1.00 95.44 89 PRO A N 1
ATOM 654 C CA . PRO A 1 89 ? -5.278 11.054 9.944 1.00 95.44 89 PRO A CA 1
ATOM 655 C C . PRO A 1 89 ? -4.335 10.298 10.895 1.00 95.44 89 PRO A C 1
ATOM 657 O O . PRO A 1 89 ? -3.385 9.655 10.462 1.00 95.44 89 PRO A O 1
ATOM 660 N N . GLN A 1 90 ? -4.618 10.296 12.202 1.00 96.31 90 GLN A N 1
ATOM 661 C CA . GLN A 1 90 ? -3.845 9.546 13.202 1.00 96.31 90 GLN A CA 1
ATOM 662 C C . GLN A 1 90 ? -3.891 8.024 12.978 1.00 96.31 90 GLN A C 1
ATOM 664 O O . GLN A 1 90 ? -2.966 7.311 13.391 1.00 96.31 90 GLN A O 1
ATOM 669 N N . GLY A 1 91 ? -4.959 7.541 12.333 1.00 96.31 91 GLY A N 1
ATOM 670 C CA . GLY A 1 91 ? -5.167 6.150 11.951 1.00 96.31 91 GLY A CA 1
ATOM 671 C C . GLY A 1 91 ? -4.422 5.718 10.696 1.00 96.31 91 GLY A C 1
ATOM 672 O O . GLY A 1 91 ? -4.442 4.530 10.403 1.00 96.31 91 GLY A O 1
ATOM 673 N N . TRP A 1 92 ? -3.761 6.635 9.988 1.00 97.12 92 TRP A N 1
ATOM 674 C CA . TRP A 1 92 ? -3.109 6.358 8.712 1.00 97.12 92 TRP A CA 1
ATOM 675 C C . TRP A 1 92 ? -1.604 6.578 8.780 1.00 97.12 92 TRP A C 1
ATOM 677 O O . TRP A 1 92 ? -1.111 7.450 9.503 1.00 97.12 92 TRP A O 1
ATOM 687 N N . ARG A 1 93 ? -0.858 5.796 8.003 1.00 97.69 93 ARG A N 1
ATOM 688 C CA . ARG A 1 93 ? 0.562 6.026 7.724 1.00 97.69 93 ARG A CA 1
ATOM 689 C C . ARG A 1 93 ? 0.837 5.773 6.255 1.00 97.69 93 ARG A C 1
ATOM 691 O O . ARG A 1 93 ? 0.297 4.841 5.674 1.00 97.69 93 ARG A O 1
ATOM 698 N N . VAL A 1 94 ? 1.705 6.596 5.686 1.00 96.69 94 VAL A N 1
ATOM 699 C CA . VAL A 1 94 ? 2.195 6.432 4.321 1.00 96.69 94 VAL A CA 1
ATOM 700 C C . VAL A 1 94 ? 3.702 6.290 4.399 1.00 96.69 94 VAL A C 1
ATOM 702 O O . VAL A 1 94 ? 4.377 7.143 4.975 1.00 96.69 94 VAL A O 1
ATOM 705 N N . LEU A 1 95 ? 4.218 5.197 3.855 1.00 95.81 95 LEU A N 1
ATOM 706 C CA . LEU A 1 95 ? 5.645 4.948 3.745 1.00 95.81 95 LEU A CA 1
ATOM 707 C C . LEU A 1 95 ? 6.049 5.110 2.288 1.00 95.81 95 LEU A C 1
ATOM 709 O O . LEU A 1 95 ? 5.425 4.543 1.393 1.00 95.81 95 LEU A O 1
ATOM 713 N N . ARG A 1 96 ? 7.103 5.888 2.066 1.00 94.69 96 ARG A N 1
ATOM 714 C CA . ARG A 1 96 ? 7.728 6.062 0.759 1.00 94.69 96 ARG A CA 1
ATOM 715 C C . ARG A 1 96 ? 9.077 5.373 0.779 1.00 94.69 96 ARG A C 1
ATOM 717 O O . ARG A 1 96 ? 9.930 5.711 1.597 1.00 94.69 96 ARG A O 1
ATOM 724 N N . SER A 1 97 ? 9.276 4.470 -0.161 1.00 92.38 97 SER A N 1
ATOM 725 C CA . SER A 1 97 ? 10.543 3.797 -0.405 1.00 92.38 97 SER A CA 1
ATOM 726 C C . SER A 1 97 ? 11.095 4.223 -1.764 1.00 92.38 97 SER A C 1
ATOM 728 O O . SER A 1 97 ? 10.351 4.472 -2.715 1.00 92.38 97 SER A O 1
ATOM 730 N N . GLN A 1 98 ? 12.416 4.371 -1.837 1.00 92.31 98 GLN A N 1
ATOM 731 C CA . GLN A 1 98 ? 13.133 4.693 -3.064 1.00 92.31 98 GLN A CA 1
ATOM 732 C C . GLN A 1 98 ? 14.450 3.920 -3.083 1.00 92.31 98 GLN A C 1
ATOM 734 O O . GLN A 1 98 ? 15.173 3.932 -2.088 1.00 92.31 98 GLN A O 1
ATOM 739 N N . GLY A 1 99 ? 14.759 3.269 -4.200 1.00 90.00 99 GLY A N 1
ATOM 740 C CA . GLY A 1 99 ? 15.980 2.482 -4.372 1.00 90.00 99 GLY A CA 1
ATOM 741 C C . GLY A 1 99 ? 16.447 2.507 -5.820 1.00 90.00 99 GLY A C 1
ATOM 742 O O . GLY A 1 99 ? 15.633 2.673 -6.724 1.00 90.00 99 GLY A O 1
ATOM 743 N N . LEU A 1 100 ? 17.757 2.413 -6.035 1.00 89.56 100 LEU A N 1
ATOM 744 C CA . LEU A 1 100 ? 18.338 2.409 -7.375 1.00 89.56 100 LEU A CA 1
ATOM 745 C C . LEU A 1 100 ? 17.958 1.113 -8.113 1.00 89.56 100 LEU A C 1
ATOM 747 O O . LEU A 1 100 ? 17.965 0.037 -7.514 1.00 89.56 100 LEU A O 1
ATOM 751 N N . GLU A 1 101 ? 17.648 1.219 -9.402 1.00 77.62 101 GLU A N 1
ATOM 752 C CA . GLU A 1 101 ? 17.469 0.102 -10.330 1.00 77.62 101 GLU A CA 1
ATOM 753 C C . GLU A 1 101 ? 18.780 -0.684 -10.411 1.00 77.62 101 GLU A C 1
ATOM 755 O O . GLU A 1 101 ? 19.757 -0.253 -11.027 1.00 77.62 101 GLU A O 1
ATOM 760 N N . ASN A 1 102 ? 18.824 -1.842 -9.754 1.00 70.38 102 ASN A N 1
ATOM 761 C CA . ASN A 1 102 ? 19.986 -2.712 -9.811 1.00 70.38 102 ASN A CA 1
ATOM 762 C C . ASN A 1 102 ? 19.769 -3.727 -10.942 1.00 70.38 102 ASN A C 1
ATOM 764 O O . ASN A 1 102 ? 19.053 -4.715 -10.769 1.00 70.38 102 ASN A O 1
ATOM 768 N N . GLN A 1 103 ? 20.394 -3.479 -12.100 1.00 54.66 103 GLN A N 1
ATOM 769 C CA . GLN A 1 103 ? 20.216 -4.245 -13.349 1.00 54.66 103 GLN A CA 1
ATOM 770 C C . GLN A 1 103 ? 20.465 -5.767 -13.215 1.00 54.66 103 GLN A C 1
ATOM 772 O O . GLN A 1 103 ? 20.095 -6.533 -14.101 1.00 54.66 103 GLN A O 1
ATOM 777 N N . GLY A 1 104 ? 21.081 -6.224 -12.118 1.00 53.00 104 GLY A N 1
ATOM 778 C CA . GLY A 1 104 ? 21.450 -7.624 -11.897 1.00 53.00 104 GLY A CA 1
ATOM 779 C C . GLY A 1 104 ? 20.350 -8.544 -11.353 1.00 53.00 104 GLY A C 1
ATOM 780 O O . GLY A 1 104 ? 20.468 -9.753 -11.524 1.00 53.00 104 GLY A O 1
ATOM 781 N N . GLN A 1 105 ? 19.287 -8.024 -10.722 1.00 50.56 105 GLN A N 1
ATOM 782 C CA . GLN A 1 105 ? 18.355 -8.876 -9.954 1.00 50.56 105 GLN A CA 1
ATOM 783 C C . GLN A 1 105 ? 17.004 -9.127 -10.641 1.00 50.56 105 GLN A C 1
ATOM 785 O O . GLN A 1 105 ? 16.250 -9.996 -10.206 1.00 50.56 105 GLN A O 1
ATOM 790 N N . GLN A 1 106 ? 16.673 -8.389 -11.705 1.00 55.25 106 GLN A N 1
ATOM 791 C CA . GLN A 1 106 ? 15.340 -8.437 -12.312 1.00 55.25 106 GLN A CA 1
ATOM 792 C C . GLN A 1 106 ? 15.380 -8.416 -13.841 1.00 55.25 106 GLN A C 1
ATOM 794 O O . GLN A 1 106 ? 14.831 -7.540 -14.497 1.00 55.25 106 GLN A O 1
ATOM 799 N N . ARG A 1 107 ? 15.939 -9.471 -14.436 1.00 45.44 107 ARG A N 1
ATOM 800 C CA . ARG A 1 107 ? 15.420 -9.947 -15.724 1.00 45.44 107 ARG A CA 1
ATOM 801 C C . ARG A 1 107 ? 14.148 -10.755 -15.456 1.00 45.44 107 ARG A C 1
ATOM 803 O O . ARG A 1 107 ? 14.160 -11.980 -15.499 1.00 45.44 107 ARG A O 1
ATOM 810 N N . ALA A 1 108 ? 13.038 -10.069 -15.186 1.00 52.94 108 ALA A N 1
ATOM 811 C CA . ALA A 1 108 ? 11.774 -10.599 -15.689 1.00 52.94 108 ALA A CA 1
ATOM 812 C C . ALA A 1 108 ? 11.900 -10.622 -17.225 1.00 52.94 108 ALA A C 1
ATOM 814 O O . ALA A 1 108 ? 12.525 -9.704 -17.769 1.00 52.94 108 ALA A O 1
ATOM 815 N N . PRO A 1 109 ? 11.397 -11.644 -17.945 1.00 44.84 109 PRO A N 1
ATOM 816 C CA . PRO A 1 109 ? 11.396 -11.593 -19.398 1.00 44.84 109 PRO A CA 1
ATOM 817 C C . PRO A 1 109 ? 10.658 -10.317 -19.785 1.00 44.84 109 PRO A C 1
ATOM 819 O O . PRO A 1 109 ? 9.473 -10.162 -19.491 1.00 44.84 109 PRO A O 1
ATOM 822 N N . SER A 1 110 ? 11.395 -9.371 -20.366 1.00 47.06 110 SER A N 1
ATOM 823 C CA . SER A 1 110 ? 10.832 -8.167 -20.944 1.00 47.06 110 SER A CA 1
ATOM 824 C C . SER A 1 110 ? 9.723 -8.632 -21.871 1.00 47.06 110 SER A C 1
ATOM 826 O O . SER A 1 110 ? 10.003 -9.249 -22.902 1.00 47.06 110 SER A O 1
ATOM 828 N N . ARG A 1 111 ? 8.465 -8.384 -21.492 1.00 53.91 111 ARG A N 1
ATOM 829 C CA . ARG A 1 111 ? 7.380 -8.408 -22.463 1.00 53.91 111 ARG A CA 1
ATOM 830 C C . ARG A 1 111 ? 7.872 -7.494 -23.587 1.00 53.91 111 ARG A C 1
ATOM 832 O O . ARG A 1 111 ? 8.233 -6.355 -23.273 1.00 53.91 111 ARG A O 1
ATOM 839 N N . PRO A 1 112 ? 8.006 -7.980 -24.836 1.00 53.03 112 PRO A N 1
ATOM 840 C CA . PRO A 1 112 ? 8.370 -7.096 -25.929 1.00 53.03 112 PRO A CA 1
ATOM 841 C C . PRO A 1 112 ? 7.413 -5.913 -25.861 1.00 53.03 112 PRO A C 1
ATOM 843 O O . PRO A 1 112 ? 6.222 -6.110 -25.587 1.00 53.03 112 PRO A O 1
ATOM 846 N N . ALA A 1 113 ? 7.957 -4.702 -26.004 1.00 48.25 113 ALA A N 1
ATOM 847 C CA . ALA A 1 113 ? 7.140 -3.504 -26.088 1.00 48.25 113 ALA A CA 1
ATOM 848 C C . ALA A 1 113 ? 5.966 -3.833 -27.023 1.00 48.25 113 ALA A C 1
ATOM 850 O O . ALA A 1 113 ? 6.227 -4.354 -28.116 1.00 48.25 113 ALA A O 1
ATOM 851 N N . PRO A 1 114 ? 4.697 -3.661 -26.594 1.00 52.59 114 PRO A N 1
ATOM 852 C CA . PRO A 1 114 ? 3.602 -3.788 -27.538 1.00 52.59 114 PRO A CA 1
ATOM 853 C C . PRO A 1 114 ? 3.967 -2.896 -28.720 1.00 52.59 114 PRO A C 1
ATOM 855 O O . PRO A 1 114 ? 4.453 -1.779 -28.513 1.00 52.59 114 PRO A O 1
ATOM 858 N N . ALA A 1 115 ? 3.856 -3.444 -29.934 1.00 54.53 115 ALA A N 1
ATOM 859 C CA . ALA A 1 115 ? 4.075 -2.674 -31.146 1.00 54.53 115 ALA A CA 1
ATOM 860 C C . ALA A 1 115 ? 3.348 -1.342 -30.963 1.00 54.53 115 ALA A C 1
ATOM 862 O O . ALA A 1 115 ? 2.199 -1.345 -30.523 1.00 54.53 115 ALA A O 1
ATOM 863 N N . GLN A 1 116 ? 4.058 -0.231 -31.169 1.00 55.34 116 GLN A N 1
ATOM 864 C CA . GLN A 1 116 ? 3.476 1.095 -31.041 1.00 55.34 116 GLN A CA 1
ATOM 865 C C . GLN A 1 116 ? 2.325 1.192 -32.041 1.00 55.34 116 GLN A C 1
ATOM 867 O O . GLN A 1 116 ? 2.534 1.489 -33.214 1.00 55.34 116 GLN A O 1
ATOM 872 N N . GLU A 1 117 ? 1.112 0.900 -31.587 1.00 57.25 117 GLU A N 1
ATOM 873 C CA . GLU A 1 117 ? -0.075 1.407 -32.239 1.00 57.25 117 GLU A CA 1
ATOM 874 C C . GLU A 1 117 ? -0.048 2.918 -32.058 1.00 57.25 117 GLU A C 1
ATOM 876 O O . GLU A 1 117 ? 0.322 3.433 -30.996 1.00 57.25 117 GLU A O 1
ATOM 881 N N . ALA A 1 118 ? -0.331 3.619 -33.156 1.00 60.66 118 ALA A N 1
ATOM 882 C CA . ALA A 1 118 ? -0.367 5.069 -33.187 1.00 60.66 118 ALA A CA 1
ATOM 883 C C . ALA A 1 118 ? -1.197 5.590 -32.001 1.00 60.66 118 ALA A C 1
ATOM 885 O O . ALA A 1 118 ? -2.163 4.926 -31.616 1.00 60.66 118 ALA A O 1
ATOM 886 N N . PRO A 1 119 ? -0.853 6.754 -31.418 1.00 51.03 119 PRO A N 1
ATOM 887 C CA . PRO A 1 119 ? -1.663 7.334 -30.360 1.00 51.03 119 PRO A CA 1
ATOM 888 C C . PRO A 1 119 ? -3.092 7.466 -30.883 1.00 51.03 119 PRO A C 1
ATOM 890 O O . PRO A 1 119 ? -3.337 8.249 -31.801 1.00 51.03 119 PRO A O 1
ATOM 893 N N . LEU A 1 120 ? -4.019 6.678 -30.338 1.00 56.53 120 LEU A N 1
ATOM 894 C CA . LEU A 1 120 ? -5.435 6.943 -30.532 1.00 56.53 120 LEU A CA 1
ATOM 895 C C . LEU A 1 120 ? -5.672 8.330 -29.938 1.00 56.53 120 LEU A C 1
ATOM 897 O O . LEU A 1 120 ? -5.225 8.620 -28.820 1.00 56.53 120 LEU A O 1
ATOM 901 N N . ALA A 1 121 ? -6.269 9.224 -30.722 1.00 57.69 121 ALA A N 1
ATOM 902 C CA . ALA A 1 121 ? -6.565 10.563 -30.245 1.00 57.69 121 ALA A CA 1
ATOM 903 C C . ALA A 1 121 ? -7.434 10.437 -28.984 1.00 57.69 121 ALA A C 1
ATOM 905 O O . ALA A 1 121 ? -8.270 9.542 -28.897 1.00 57.69 121 ALA A O 1
ATOM 906 N N . ALA A 1 122 ? -7.261 11.329 -28.004 1.00 57.12 122 ALA A N 1
ATOM 907 C CA . ALA A 1 122 ? -7.997 11.286 -26.731 1.00 57.12 122 ALA A CA 1
ATOM 908 C C . ALA A 1 122 ? -9.537 11.311 -26.887 1.00 57.12 122 ALA A C 1
ATOM 910 O O . ALA A 1 122 ? -10.258 11.123 -25.914 1.00 57.12 122 ALA A O 1
ATOM 911 N N . THR A 1 123 ? -10.033 11.544 -28.102 1.00 55.12 123 THR A N 1
ATOM 912 C CA . THR A 1 123 ? -11.439 11.475 -28.497 1.00 55.12 123 THR A CA 1
ATOM 913 C C . THR A 1 123 ? -11.939 10.065 -28.830 1.00 55.12 123 THR A C 1
ATOM 915 O O . THR A 1 123 ? -13.113 9.808 -28.601 1.00 55.12 123 THR A O 1
ATOM 918 N N . ASP A 1 124 ? -11.089 9.126 -29.265 1.00 56.09 124 ASP A N 1
ATOM 919 C CA . ASP A 1 124 ? -11.531 7.777 -29.687 1.00 56.09 124 ASP A CA 1
ATOM 920 C C . ASP A 1 124 ? -11.999 6.891 -28.517 1.00 56.09 124 ASP A C 1
ATOM 922 O O . ASP A 1 124 ? -12.641 5.863 -28.721 1.00 56.09 124 ASP A O 1
ATOM 926 N N . TRP A 1 125 ? -11.696 7.277 -27.271 1.00 60.56 125 TRP A N 1
ATOM 927 C CA . TRP A 1 125 ? -12.194 6.571 -26.085 1.00 60.56 125 TRP A CA 1
ATOM 928 C C . TRP A 1 125 ? -13.659 6.928 -25.785 1.00 60.56 125 TRP A C 1
ATOM 930 O O . TRP A 1 125 ? -14.397 6.126 -25.218 1.00 60.56 125 TRP A O 1
ATOM 940 N N . CYS A 1 126 ? -14.107 8.128 -26.154 1.00 55.81 126 CYS A N 1
ATOM 941 C CA . CYS A 1 126 ? -15.392 8.650 -25.691 1.00 55.81 126 CYS A CA 1
ATOM 942 C C . CYS A 1 126 ? -16.573 8.302 -26.603 1.00 55.81 126 CYS A C 1
ATOM 944 O O . CYS A 1 126 ? -17.709 8.392 -26.153 1.00 55.81 126 CYS A O 1
ATOM 946 N N . ASP A 1 127 ? -16.339 7.870 -27.843 1.00 57.84 127 ASP A N 1
ATOM 947 C CA . ASP A 1 127 ? -17.421 7.737 -28.833 1.00 57.84 127 ASP A CA 1
ATOM 948 C C . ASP A 1 127 ? -18.385 6.569 -28.564 1.00 57.84 127 ASP A C 1
ATOM 950 O O . ASP A 1 127 ? -19.495 6.545 -29.090 1.00 57.84 127 ASP A O 1
ATOM 954 N N . THR A 1 128 ? -17.991 5.600 -27.733 1.00 59.03 128 THR A N 1
ATOM 955 C CA . THR A 1 128 ? -18.824 4.436 -27.364 1.00 59.03 128 THR A CA 1
ATOM 956 C C . THR A 1 128 ? -19.086 4.331 -25.861 1.00 59.03 128 THR A C 1
ATOM 958 O O . THR A 1 128 ? -19.671 3.355 -25.401 1.00 59.03 128 THR A O 1
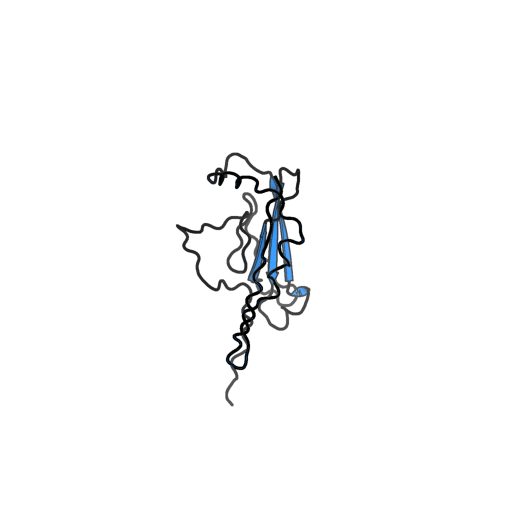ATOM 961 N N . ALA A 1 129 ? -18.700 5.349 -25.083 1.00 60.56 129 ALA A N 1
ATOM 962 C CA . ALA A 1 129 ? -18.900 5.375 -23.634 1.00 60.56 129 ALA A CA 1
ATOM 963 C C . ALA A 1 129 ? -20.365 5.599 -23.216 1.00 60.56 129 ALA A C 1
ATOM 965 O O . ALA A 1 129 ? -20.672 5.451 -22.037 1.00 60.56 129 ALA A O 1
ATOM 966 N N . ASP A 1 130 ? -21.251 5.939 -24.156 1.00 65.00 130 ASP A N 1
ATOM 967 C CA . ASP A 1 130 ? -22.679 6.160 -23.899 1.00 65.00 130 ASP A CA 1
ATOM 968 C C . ASP A 1 130 ? -23.561 4.939 -24.231 1.00 65.00 130 ASP A C 1
ATOM 970 O O . ASP A 1 130 ? -24.754 4.950 -23.932 1.00 65.00 130 ASP A O 1
ATOM 974 N N . ASP A 1 131 ? -23.003 3.858 -24.793 1.00 67.00 131 ASP A N 1
ATOM 975 C CA . ASP A 1 131 ? -23.752 2.634 -25.118 1.00 67.00 131 ASP A CA 1
ATOM 976 C C . ASP A 1 131 ? -23.667 1.605 -23.977 1.00 67.00 131 ASP A C 1
ATOM 978 O O . ASP A 1 131 ? -23.094 0.522 -24.096 1.00 67.00 131 ASP A O 1
ATOM 982 N N . TRP A 1 132 ? -24.231 1.961 -22.819 1.00 70.12 132 TRP A N 1
ATOM 983 C CA . TRP A 1 132 ? -24.375 1.062 -21.662 1.00 70.12 132 TRP A CA 1
ATOM 984 C C . TRP A 1 132 ? -25.574 0.111 -21.798 1.00 70.12 132 TRP A C 1
ATOM 986 O O . TRP A 1 132 ? -26.243 -0.165 -20.804 1.00 70.12 132 TRP A O 1
ATOM 996 N N . GLY A 1 133 ? -25.856 -0.370 -23.018 1.00 62.19 133 GLY A N 1
ATOM 997 C CA . GLY A 1 133 ? -26.769 -1.483 -23.285 1.00 62.19 133 GLY A CA 1
ATOM 998 C C . GLY A 1 133 ? -28.081 -1.424 -22.504 1.00 62.19 133 GLY A C 1
ATOM 999 O O . GLY A 1 133 ? -28.376 -2.332 -21.729 1.00 62.19 133 GLY A O 1
ATOM 1000 N N . LEU A 1 134 ? -28.868 -0.360 -22.685 1.00 52.38 134 LEU A N 1
ATOM 1001 C CA . LEU A 1 134 ? -30.273 -0.404 -22.291 1.00 52.38 134 LEU A CA 1
ATOM 1002 C C . LEU A 1 134 ? -31.017 -1.228 -23.343 1.00 52.38 134 LEU A C 1
ATOM 1004 O O . LEU A 1 134 ? -31.238 -0.778 -24.465 1.00 52.38 134 LEU A O 1
ATOM 1008 N N . GLU A 1 135 ? -31.361 -2.459 -22.980 1.00 57.22 135 GLU A N 1
ATOM 1009 C CA . GLU A 1 135 ? -32.263 -3.312 -23.745 1.00 57.22 135 GLU A CA 1
ATOM 1010 C C . GLU A 1 135 ? -33.619 -2.598 -23.896 1.00 57.22 135 GLU A C 1
ATOM 1012 O O . GLU A 1 135 ? -34.434 -2.575 -22.974 1.00 57.22 135 GLU A O 1
ATOM 1017 N N . GLU A 1 136 ? -33.877 -1.987 -25.055 1.00 52.81 136 GLU A N 1
ATOM 1018 C CA . GLU A 1 136 ? -35.231 -1.562 -25.413 1.00 52.81 136 GLU A CA 1
ATOM 1019 C C . GLU A 1 136 ? -36.042 -2.783 -25.859 1.00 52.81 136 GLU A C 1
ATOM 1021 O O . GLU A 1 136 ? -36.189 -3.096 -27.045 1.00 52.81 136 GLU A O 1
ATOM 1026 N N . GLU A 1 137 ? -36.622 -3.473 -24.882 1.00 43.91 137 GLU A N 1
ATOM 1027 C CA . GLU A 1 137 ? -37.816 -4.266 -25.133 1.00 43.91 137 GLU A CA 1
ATOM 1028 C C . GLU A 1 137 ? -39.010 -3.332 -25.407 1.00 43.91 137 GLU A C 1
ATOM 1030 O O . GLU A 1 137 ? -39.658 -2.821 -24.499 1.00 43.91 137 GLU A O 1
ATOM 1035 N N . GLY A 1 138 ? -39.336 -3.175 -26.694 1.00 37.56 138 GLY A N 1
ATOM 1036 C CA . GLY A 1 138 ? -40.713 -3.006 -27.169 1.00 37.56 138 GLY A CA 1
ATOM 1037 C C . GLY A 1 138 ? -41.234 -1.577 -27.366 1.00 37.56 138 GLY A C 1
ATOM 1038 O O . GLY A 1 138 ? -41.788 -0.982 -26.455 1.00 37.56 138 GLY A O 1
ATOM 1039 N N . TRP A 1 139 ? -41.226 -1.085 -28.612 1.00 29.31 139 TRP A N 1
ATOM 1040 C CA . TRP A 1 139 ? -42.398 -1.027 -29.513 1.00 29.31 139 TRP A CA 1
ATOM 1041 C C . TRP A 1 139 ? -42.161 -0.050 -30.680 1.00 29.31 139 TRP A C 1
ATOM 1043 O O . TRP A 1 139 ? -41.892 1.126 -30.481 1.00 29.31 139 TRP A O 1
ATOM 1053 N N . GLY A 1 140 ? -42.440 -0.512 -31.904 1.00 34.44 140 GLY A N 1
ATOM 1054 C CA . GLY A 1 140 ? -43.058 0.347 -32.919 1.00 34.44 140 GLY A CA 1
ATOM 1055 C C . GLY A 1 140 ? -42.157 1.000 -33.972 1.00 34.44 140 GLY A C 1
ATOM 1056 O O . GLY A 1 140 ? -41.832 2.173 -33.886 1.00 34.44 140 GLY A O 1
ATOM 1057 N N . GLY A 1 141 ? -41.995 0.301 -35.099 1.00 33.59 141 GLY A N 1
ATOM 1058 C CA . GLY A 1 141 ? -42.282 0.922 -36.397 1.00 33.59 141 GLY A CA 1
ATOM 1059 C C . GLY A 1 141 ? -41.104 1.349 -37.279 1.00 33.59 141 GLY A C 1
ATOM 1060 O O . GLY A 1 141 ? -40.396 2.306 -37.006 1.00 33.59 141 GLY A O 1
ATOM 1061 N N . GLY A 1 142 ? -41.049 0.740 -38.468 1.00 32.84 142 GLY A N 1
ATOM 1062 C CA . GLY A 1 142 ? -40.729 1.480 -39.693 1.00 32.84 142 GLY A CA 1
ATOM 1063 C C . GLY A 1 142 ? -39.311 1.342 -40.240 1.00 32.84 142 GLY A C 1
ATOM 1064 O O . GLY A 1 142 ? -38.457 2.200 -40.055 1.00 32.84 142 GLY A O 1
ATOM 1065 N N . VAL A 1 143 ? -39.107 0.314 -41.063 1.00 45.19 143 VAL A N 1
ATOM 1066 C CA . VAL A 1 143 ? -37.996 0.226 -42.020 1.00 45.19 143 VAL A CA 1
ATOM 1067 C C . VAL A 1 143 ? -38.010 1.435 -42.967 1.00 45.19 143 VAL A C 1
ATOM 1069 O O . VAL A 1 143 ? -38.981 1.624 -43.696 1.00 45.19 143 VAL A O 1
ATOM 1072 N N . VAL A 1 144 ? -36.894 2.166 -43.082 1.00 46.53 144 VAL A N 1
ATOM 1073 C CA . VAL A 1 144 ? -36.604 2.986 -44.274 1.00 46.53 144 VAL A CA 1
ATOM 1074 C C . VAL A 1 144 ? -35.201 2.670 -44.790 1.00 46.53 144 VAL A C 1
ATOM 1076 O O . VAL A 1 144 ? -34.195 3.215 -44.346 1.00 46.53 144 VAL A O 1
ATOM 1079 N N . LYS A 1 145 ? -35.137 1.793 -45.797 1.00 46.28 145 LYS A N 1
ATOM 1080 C CA . LYS A 1 145 ? -33.944 1.601 -46.630 1.00 46.28 145 LYS A CA 1
ATOM 1081 C C . LYS A 1 145 ? -33.795 2.808 -47.559 1.00 46.28 145 LYS A C 1
ATOM 1083 O O . LYS A 1 145 ? -34.502 2.897 -48.563 1.00 46.28 145 LYS A O 1
ATOM 1088 N N . LYS A 1 146 ? -32.854 3.715 -47.286 1.00 45.44 146 LYS A N 1
ATOM 1089 C CA . LYS A 1 146 ? -32.418 4.692 -48.296 1.00 45.44 146 LYS A CA 1
ATOM 1090 C C . LYS A 1 146 ? -31.421 4.028 -49.244 1.00 45.44 146 LYS A C 1
ATOM 1092 O O . LYS A 1 146 ? -30.238 3.898 -48.954 1.00 45.44 146 LYS A O 1
ATOM 1097 N N . GLN A 1 147 ? -31.928 3.612 -50.404 1.00 41.12 147 GLN A N 1
ATOM 1098 C CA . GLN A 1 147 ? -31.109 3.348 -51.584 1.00 41.12 147 GLN A CA 1
ATOM 1099 C C . GLN A 1 147 ? -30.363 4.629 -51.976 1.00 41.12 147 GLN A C 1
ATOM 1101 O O . GLN A 1 147 ? -30.973 5.570 -52.482 1.00 41.12 147 GLN A O 1
ATOM 1106 N N . VAL A 1 148 ? -29.039 4.647 -51.826 1.00 45.25 148 VAL A N 1
ATOM 1107 C CA . VAL A 1 148 ? -28.200 5.616 -52.538 1.00 45.25 148 VAL A CA 1
ATOM 1108 C C . VAL A 1 148 ? -27.961 5.067 -53.938 1.00 45.25 148 VAL A C 1
ATOM 1110 O O . VAL A 1 148 ? -27.186 4.140 -54.167 1.00 45.25 148 VAL A O 1
ATOM 1113 N N . ARG A 1 149 ? -28.706 5.616 -54.896 1.00 46.72 149 ARG A N 1
ATOM 1114 C CA . ARG A 1 149 ? -28.513 5.386 -56.323 1.00 46.72 149 ARG A CA 1
ATOM 1115 C C . ARG A 1 149 ? -27.666 6.515 -56.906 1.00 46.72 149 ARG A C 1
ATOM 1117 O O . ARG A 1 149 ? -28.044 7.672 -56.771 1.00 46.72 149 ARG A O 1
ATOM 1124 N N . ARG A 1 150 ? -26.702 6.094 -57.743 1.00 42.53 150 ARG A N 1
ATOM 1125 C CA . ARG A 1 150 ? -26.145 6.785 -58.932 1.00 42.53 150 ARG A CA 1
ATOM 1126 C C . ARG A 1 150 ? -25.068 7.845 -58.625 1.00 42.53 150 ARG A C 1
ATOM 1128 O O . ARG A 1 150 ? -25.218 8.619 -57.705 1.00 42.53 150 ARG A O 1
ATOM 1135 N N . ARG A 1 151 ? -23.973 7.969 -59.385 1.00 47.59 151 ARG A N 1
ATOM 1136 C CA . ARG A 1 151 ? -23.658 7.542 -60.764 1.00 47.59 151 ARG A CA 1
ATOM 1137 C C . ARG A 1 151 ? -22.132 7.595 -60.959 1.00 47.59 151 ARG A C 1
ATOM 1139 O O . ARG A 1 151 ? -21.512 8.562 -60.537 1.00 47.59 151 ARG A O 1
ATOM 1146 N N . ARG A 1 152 ? -21.562 6.609 -61.664 1.00 47.59 152 ARG A N 1
ATOM 1147 C CA . ARG A 1 152 ? -20.226 6.712 -62.275 1.00 47.59 152 ARG A CA 1
ATOM 1148 C C . ARG A 1 152 ? -20.231 7.852 -63.301 1.00 47.59 152 ARG A C 1
ATOM 1150 O O . ARG A 1 152 ? -21.156 7.922 -64.115 1.00 47.59 152 ARG A O 1
ATOM 1157 N N .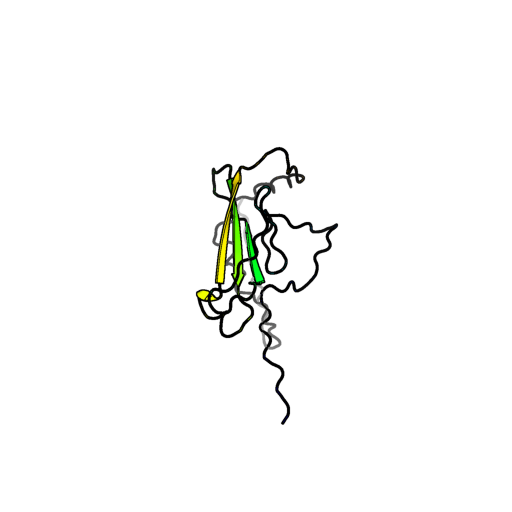 ARG A 1 153 ? -19.208 8.703 -63.279 1.00 50.06 153 ARG A N 1
ATOM 1158 C CA . ARG A 1 153 ? -18.774 9.489 -64.440 1.00 50.06 153 ARG A CA 1
ATOM 1159 C C . ARG A 1 153 ? -17.370 9.023 -64.827 1.00 50.06 153 ARG A C 1
ATOM 1161 O O . ARG A 1 153 ? -16.643 8.553 -63.959 1.00 50.06 153 ARG A O 1
ATOM 1168 N N . MET A 1 154 ? -17.163 9.050 -66.142 1.00 42.12 154 MET A N 1
ATOM 1169 C CA . MET A 1 154 ? -16.076 8.475 -66.941 1.00 42.12 154 MET A CA 1
ATOM 1170 C C . MET A 1 154 ? -14.680 8.801 -66.435 1.00 42.12 154 MET A C 1
ATOM 1172 O O . MET A 1 154 ? -14.498 9.939 -65.954 1.00 42.12 154 MET A O 1
#

Solvent-accessible surface area (backbone atoms only — not comparable to full-atom values): 10215 Å² total; per-residue (Å²): 131,87,77,74,77,78,88,79,56,87,55,26,65,55,96,66,86,68,56,66,92,83,51,72,81,45,44,77,41,68,46,66,20,45,79,86,52,66,54,90,95,56,79,90,79,84,58,55,20,74,76,80,61,46,71,40,31,35,38,34,36,41,45,54,66,50,86,100,48,71,38,47,28,32,38,38,35,27,34,21,48,51,76,83,33,53,80,39,73,51,15,48,50,77,47,77,49,74,46,72,69,60,85,86,81,67,82,63,84,74,72,72,75,74,76,82,69,74,82,72,57,91,63,73,70,58,81,64,71,80,70,78,75,79,81,81,83,81,85,85,85,81,90,77,86,80,79,89,74,86,78,91,77,135

Sequence (154 aa):
MASSAPDVTLVGVCDAELDPDRHRSSYLTNKVGGQPDWLPGISPLCPRCARCGAPLSHVVQVYCPLEASPYHRSLHLFACPGPACSRGPQGWRVLRSQGLENQGQQRAPSRPAPAQEAPLAATDWCDTADDWGLEEEGWGGGVVKKQVRRRRRM

Organism: Pleuronectes platessa (NCBI:txid8262)

=== Feature glossary ===
Key to the feature types in this record:

Secondary structure (8-state, DSSP). Secondary structure is the local, repeating backbone conformation. DSSP classifies it into eight states by reading the hydrogen-bond network: three helix types (H, G, I), two β types (E, B), two non-regular types (T, S), and unstructured coil (-).

Backbone torsions (φ/ψ). Backbone dihedral angles. Every residue except chain termini has a φ (preceding-C → N → Cα → C) and a ψ (N → Cα → C → next-N). They are reported in degrees following the IUPAC sign convention. Secondary structure is essentially a statement about which (φ, ψ) basin each residue occupies.

Predicted aligned error. Predicted Aligned Error (PAE) is an AlphaFold confidence matrix: entry (i, j) is the expected error in the position of residue j, in ångströms, when the prediction is superimposed on the true structure at residue i. Low PAE within a block of residues means that block is internally rigid and well-predicted; high PAE between two blocks means their relative placement is uncertain even if each block individually is confident.

B-factor. B-factor (Debye–Waller factor) reflects atomic displacement in the crystal lattice. It is an experimental observable (units Å²), not a prediction; low values mean the atom is pinned down, high values mean it moves or is heterogeneous across the crystal.

Secondary structure (3-state, P-SEA). Three-state secondary structure (P-SEA) collapses the eight DSSP classes into helix (a), strand (b), and coil (c). P-SEA assigns these from Cα geometry alone — distances and angles — without requiring backbone oxygens, so it works on any Cα trace.

Sequence. Primary structure: the covalent order of the twenty standard amino acids along the backbone. Two proteins with the same sequence will (almost always) fold to the same structure; two with 30% identity often share a fold but not the details.

pLDDT. pLDDT is the predicted lDDT-Cα score: AlphaFold's confidence that the local environment of each residue (all inter-atomic distances within 15 Å) is correctly placed. It is a per-residue number between 0 and 100, with higher meaning more reliable.

InterPro / GO / CATH / organism. Functional annotations link the protein to curated databases. InterPro entries identify conserved domains and families by matching the sequence against member-database signatures (Pfam, PROSITE, CDD, …). Gene Ontology (GO) terms describe molecular function, biological process, and cellular component in a controlled vocabulary. CATH places the structure in a hierarchical fold classification (Class/Architecture/Topology/Homologous-superfamily). The organism is the source species.

Contact-map, Ramachandran, and PAE plots. Three diagnostic plots accompany the record. The Cα contact map visualizes the tertiary structure as a 2D adjacency matrix (8 Å cutoff, sequence-local contacts suppressed). The Ramachandran plot shows the distribution of backbone (φ, ψ) torsions, with points in the α and β basins reflecting secondary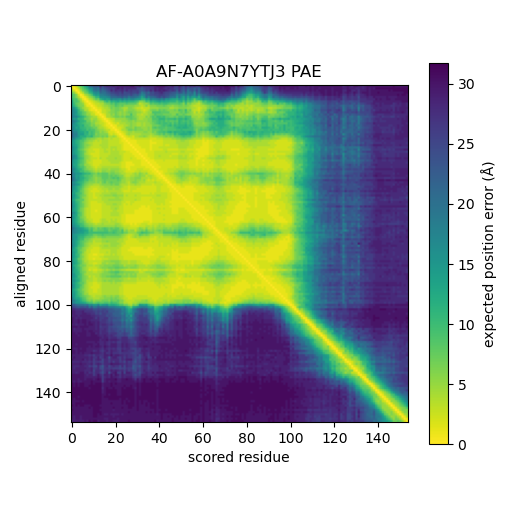 structure content. The PAE plot shows AlphaFold's inter-residue confidence as a color matrix.

mmCIF coordinates. The mmCIF table is the protein's shape written out atom by atom. For each backbone N, Cα, C, and carbonyl O, it records an (x, y, z) coordinate triple in Å plus the residue type, chain letter, and residue number.

Radius of gyration, Cα contacts, bounding box. Three whole-structure scalars: the radius of gyration (RMS distance of Cα from centroid, in Å), the count of Cα–Cα contacts (pairs closer than 8 Å and separated by more than four residues in sequence — i.e. tertiary, not local, contacts), and the bounding-box dimensions. Together they distinguish compact globular folds from extended fibres or disordered chains.

Foldseek 3Di. The Foldseek 3Di string encodes local tertiary geometry as a 20-letter alphabet — one character per residue — derived from the relative positions of nearby Cα a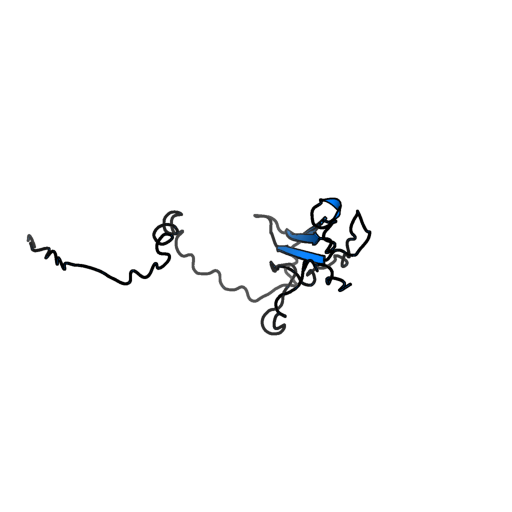toms. Unlike the amino-acid sequence, 3Di is a direct function of the 3D structure, so two proteins with the same fold have similar 3Di strings even at low sequence identity.

Rendered structure images. Six rendered views show the 3D structure from the faces of a cube — i.e. along ±x, ±y, ±z. Rendering representation is drawn randomly per protein from cartoon (secondary-structure ribbons), sticks (backbone bonds), or molecular surface; coloring is either N→C rainbow (blue at the N-terminus through red at the C-terminus) or one color per chain.

Nearest PDB structures. The Foldseek neighbor list gives the closest experimentally determined structures in the PDB, ranked by structural alignment. TM-score near 1 means near-identical fold; near 0.3 means only rough topology match. This is how one finds what a novel AlphaFold prediction most resembles in the solved-structure universe.

Solvent-accessible surface area. SASA measures how much of the protein is reachable by solvent. It is computed by rolling a water-sized probe over the atomic surface and summing the exposed area (Å²). Per-residue SASA distinguishes core (buried, low SASA) from surface (exposed, high SASA) residues; total SASA is a whole-molecule size measure.